Protein AF-A0A838QTG3-F1 (afdb_monomer_lite)

pLDDT: mean 77.09, std 13.92, range [35.75, 90.94]

Radius of gyration: 12.96 Å; chains: 1; bounding box: 32×35×28 Å

Secondary structure (DSSP, 8-state):
--GGGSS-TTEEEEE-TT--HHHHHHHHHHHT--GGGEE-SSS--EEEEEHHHHHHHHT-TTS-EESSHHHHHHHHHHHHHHTT-

Foldseek 3Di:
DDPQCPPQVFKKKWADPVLDVVVQVVLCVVLVHDPVQWDPDPDRIIGIDGDSSLVVQVVDPVIDIGSGPVVVVVVVVVSVVVVVD

Structure (mmCIF, N/CA/C/O backbone):
data_AF-A0A838QTG3-F1
#
_entry.id   AF-A0A838QTG3-F1
#
loop_
_atom_site.group_PDB
_atom_site.id
_atom_site.type_symbol
_atom_site.label_atom_id
_atom_site.label_alt_id
_atom_site.label_comp_id
_atom_site.label_asym_id
_atom_site.label_entity_id
_atom_site.label_seq_id
_atom_site.pdbx_PDB_ins_code
_atom_site.Cartn_x
_atom_site.Cartn_y
_atom_site.Cartn_z
_atom_site.occupancy
_atom_site.B_iso_or_equiv
_atom_site.auth_seq_id
_atom_site.auth_comp_id
_atom_site.auth_asym_id
_atom_site.auth_atom_id
_atom_site.pdbx_PDB_model_num
ATOM 1 N N . MET A 1 1 ? -4.602 25.423 -7.302 1.00 35.75 1 MET A N 1
ATOM 2 C CA . MET A 1 1 ? -3.737 24.288 -7.687 1.00 35.75 1 MET A CA 1
ATOM 3 C C . MET A 1 1 ? -3.129 23.749 -6.402 1.00 35.75 1 MET A C 1
ATOM 5 O O . MET A 1 1 ? -2.337 24.460 -5.793 1.00 35.75 1 MET A O 1
ATOM 9 N N . ASP A 1 2 ? -3.585 22.586 -5.933 1.00 43.22 2 ASP A N 1
ATOM 10 C CA . ASP A 1 2 ? -3.092 21.958 -4.700 1.00 43.22 2 ASP A CA 1
ATOM 11 C C . ASP A 1 2 ? -1.596 21.640 -4.815 1.00 43.22 2 ASP A C 1
ATOM 13 O O . ASP A 1 2 ? -1.167 20.894 -5.696 1.00 43.22 2 ASP A O 1
ATOM 17 N N . ARG A 1 3 ? -0.795 22.227 -3.919 1.00 41.78 3 ARG A N 1
ATOM 18 C CA . ARG A 1 3 ? 0.669 22.053 -3.845 1.00 41.78 3 ARG A CA 1
ATOM 19 C C . ARG A 1 3 ? 1.094 20.641 -3.422 1.00 41.78 3 ARG A C 1
ATOM 21 O O . ARG A 1 3 ? 2.274 20.324 -3.514 1.00 41.78 3 ARG A O 1
ATOM 28 N N . GLU A 1 4 ? 0.160 19.796 -2.997 1.00 47.53 4 GLU A N 1
ATOM 29 C CA . GLU A 1 4 ? 0.450 18.474 -2.429 1.00 47.53 4 GLU A CA 1
ATOM 30 C C . GLU A 1 4 ? 0.825 17.406 -3.467 1.00 47.53 4 GLU A C 1
ATOM 32 O O . GLU A 1 4 ? 1.351 16.364 -3.098 1.00 47.53 4 GLU A O 1
ATOM 37 N N . ASN A 1 5 ? 0.612 17.648 -4.767 1.00 45.72 5 ASN A N 1
ATOM 38 C CA . ASN A 1 5 ? 0.740 16.597 -5.789 1.00 45.72 5 ASN A CA 1
ATOM 39 C C . ASN A 1 5 ? 1.895 16.799 -6.791 1.00 45.72 5 ASN A C 1
ATOM 41 O O . ASN A 1 5 ? 1.991 16.088 -7.789 1.00 45.72 5 ASN A O 1
ATOM 45 N N . ILE A 1 6 ? 2.783 17.772 -6.555 1.00 45.47 6 ILE A N 1
ATOM 46 C CA . ILE A 1 6 ? 3.888 18.073 -7.486 1.00 45.47 6 ILE A CA 1
ATOM 47 C C . ILE A 1 6 ? 4.994 16.997 -7.412 1.00 45.47 6 ILE A C 1
ATOM 49 O O . ILE A 1 6 ? 5.674 16.754 -8.406 1.00 45.47 6 ILE A O 1
ATOM 53 N N . TYR A 1 7 ? 5.120 16.282 -6.286 1.00 45.19 7 TYR A N 1
ATOM 54 C CA . TYR A 1 7 ? 6.158 15.258 -6.071 1.00 45.19 7 TYR A CA 1
ATOM 55 C 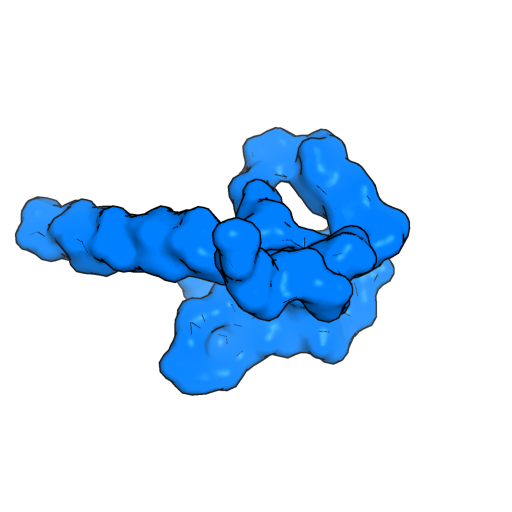C . TYR A 1 7 ? 5.657 13.799 -6.109 1.00 45.19 7 TYR A C 1
ATOM 57 O O . TYR A 1 7 ? 6.472 12.885 -6.033 1.00 45.19 7 TYR A O 1
ATOM 65 N N . ALA A 1 8 ? 4.349 13.556 -6.255 1.00 50.50 8 ALA A N 1
ATOM 66 C CA . ALA A 1 8 ? 3.734 12.233 -6.069 1.00 50.50 8 ALA A CA 1
ATOM 67 C C . ALA A 1 8 ? 3.258 11.551 -7.368 1.00 50.50 8 ALA A C 1
ATOM 69 O O . ALA A 1 8 ? 2.441 10.630 -7.335 1.00 50.50 8 ALA A O 1
ATOM 70 N N . ARG A 1 9 ? 3.758 11.956 -8.544 1.00 55.72 9 ARG A N 1
ATOM 71 C CA . ARG A 1 9 ? 3.434 11.240 -9.790 1.00 55.72 9 ARG A CA 1
ATOM 72 C C . ARG A 1 9 ? 4.000 9.815 -9.735 1.00 55.72 9 ARG A C 1
ATOM 74 O O . ARG A 1 9 ? 5.203 9.617 -9.872 1.00 55.72 9 ARG A O 1
ATOM 81 N N . GLY A 1 10 ? 3.117 8.833 -9.542 1.00 66.25 10 GLY A N 1
ATOM 82 C CA . GLY A 1 10 ? 3.435 7.402 -9.602 1.00 66.25 10 GLY A CA 1
ATOM 83 C C . GLY A 1 10 ? 3.535 6.677 -8.258 1.00 66.25 10 GLY A C 1
ATOM 84 O O . GLY A 1 10 ? 4.006 5.541 -8.248 1.00 66.25 10 GLY A O 1
ATOM 85 N N . TRP A 1 11 ? 3.106 7.302 -7.158 1.00 72.75 11 TRP A N 1
ATOM 86 C CA . TRP A 1 11 ? 3.023 6.664 -5.841 1.00 72.75 11 TRP A CA 1
ATOM 87 C C . TRP A 1 11 ? 1.565 6.401 -5.467 1.00 72.75 11 TRP A C 1
ATOM 89 O O . TRP A 1 11 ? 0.656 7.113 -5.896 1.00 72.75 11 TRP A O 1
ATOM 99 N N . SER A 1 12 ? 1.318 5.342 -4.708 1.00 81.00 12 SER A N 1
ATOM 100 C CA . SER A 1 12 ? -0.008 5.025 -4.192 1.00 81.00 12 SER A CA 1
ATOM 101 C C . SER A 1 12 ? 0.090 4.402 -2.813 1.00 81.00 12 SER A C 1
ATOM 103 O O . SER A 1 12 ? 0.955 3.563 -2.568 1.00 81.00 12 SER A O 1
ATOM 105 N N . HIS A 1 13 ? -0.825 4.807 -1.940 1.00 83.94 13 HIS A N 1
ATOM 106 C CA . HIS A 1 13 ? -0.918 4.305 -0.580 1.00 83.94 13 HIS A CA 1
ATOM 107 C C . HIS A 1 13 ? -1.907 3.140 -0.528 1.00 83.94 13 HIS A C 1
ATOM 109 O O . HIS A 1 13 ? -3.020 3.242 -1.053 1.00 83.94 13 HIS A O 1
ATOM 115 N N . VAL A 1 14 ? -1.527 2.044 0.124 1.00 81.94 14 VAL A N 1
ATOM 116 C CA . VAL A 1 14 ? -2.417 0.904 0.391 1.00 81.94 14 VAL A CA 1
ATOM 117 C C . VAL A 1 14 ? -2.533 0.700 1.893 1.00 81.94 14 VAL A C 1
ATOM 119 O O . VAL A 1 14 ? -1.530 0.613 2.595 1.00 81.94 14 VAL A O 1
ATOM 122 N N . LEU A 1 15 ? -3.767 0.618 2.379 1.00 81.19 15 LEU A N 1
ATOM 123 C CA . LEU A 1 15 ? -4.101 0.382 3.783 1.00 81.19 15 LEU A CA 1
ATOM 124 C C . LEU A 1 15 ? -4.690 -1.022 3.951 1.00 81.19 15 LEU A C 1
ATOM 126 O O . LEU A 1 15 ? -5.398 -1.493 3.060 1.00 81.19 15 LEU A O 1
ATOM 130 N N . SER A 1 16 ? -4.483 -1.648 5.114 1.00 75.75 16 SER A N 1
ATOM 131 C CA . SER A 1 16 ? -5.345 -2.757 5.544 1.00 75.75 16 SER A CA 1
ATOM 132 C C . SER A 1 16 ? -6.604 -2.167 6.170 1.00 75.75 16 SER A C 1
ATOM 134 O O . SER A 1 16 ? -6.540 -1.324 7.067 1.00 75.75 16 SER A O 1
ATOM 136 N N . THR A 1 17 ? -7.766 -2.617 5.706 1.00 69.44 17 THR A N 1
ATOM 137 C CA . THR A 1 17 ? -9.063 -2.203 6.255 1.00 69.44 17 THR A CA 1
ATOM 138 C C . THR A 1 17 ? -9.286 -2.717 7.676 1.00 69.44 17 THR A C 1
ATOM 140 O O . THR A 1 17 ? -10.041 -2.111 8.433 1.00 69.44 17 THR A O 1
ATOM 143 N N . THR A 1 18 ? -8.628 -3.814 8.057 1.00 72.06 18 THR A N 1
ATOM 144 C CA . THR A 1 18 ? -8.722 -4.422 9.393 1.00 72.06 18 THR A CA 1
ATOM 145 C C . THR A 1 18 ? -7.657 -3.888 10.351 1.00 72.06 18 THR A C 1
ATOM 147 O O . THR A 1 18 ? -7.726 -4.159 11.550 1.00 72.06 18 THR A O 1
ATOM 150 N N . ASN A 1 19 ? -6.731 -3.058 9.854 1.00 73.88 19 ASN A N 1
ATOM 151 C CA . ASN A 1 19 ? -5.518 -2.643 10.554 1.00 73.88 19 ASN A CA 1
ATOM 152 C C . ASN A 1 19 ? -4.570 -3.815 10.878 1.00 73.88 19 ASN A C 1
ATOM 154 O O . ASN A 1 19 ? -3.785 -3.725 11.823 1.00 73.88 19 ASN A O 1
ATOM 158 N N . ASP A 1 20 ? -4.654 -4.920 10.130 1.00 82.44 20 ASP A N 1
ATOM 159 C CA . ASP A 1 20 ? -3.773 -6.069 10.321 1.00 82.44 20 ASP A CA 1
ATOM 160 C C . ASP A 1 20 ? -2.469 -5.885 9.531 1.00 82.44 20 ASP A C 1
ATOM 162 O O . ASP A 1 20 ? -2.436 -5.770 8.301 1.00 82.44 20 ASP A O 1
ATOM 166 N N . ILE A 1 21 ? -1.359 -5.868 10.263 1.00 85.44 21 ILE A N 1
ATOM 167 C CA . ILE A 1 21 ? -0.016 -5.731 9.701 1.00 85.44 21 ILE A CA 1
ATOM 168 C C . ILE A 1 21 ? 0.363 -6.972 8.882 1.00 85.44 21 ILE A C 1
ATOM 170 O O . ILE A 1 21 ? 1.061 -6.844 7.875 1.00 85.44 21 ILE A O 1
ATOM 174 N N . ASN A 1 22 ? -0.108 -8.160 9.266 1.00 87.12 22 ASN A N 1
ATOM 175 C CA . ASN A 1 22 ? 0.197 -9.398 8.552 1.00 87.12 22 ASN A CA 1
ATOM 176 C C . ASN A 1 22 ? -0.443 -9.401 7.162 1.00 87.12 22 ASN A C 1
ATOM 178 O O . ASN A 1 22 ? 0.187 -9.831 6.195 1.00 87.12 22 ASN A O 1
ATOM 182 N N . GLU A 1 23 ? -1.660 -8.861 7.035 1.00 84.75 23 GLU A N 1
ATOM 183 C CA . GLU A 1 23 ? -2.316 -8.680 5.737 1.00 84.75 23 GLU A CA 1
ATOM 184 C C . GLU A 1 23 ? -1.496 -7.758 4.830 1.00 84.75 23 GLU A C 1
ATOM 186 O O . GLU A 1 23 ? -1.272 -8.078 3.660 1.00 84.75 23 GLU A O 1
ATOM 191 N N . LEU A 1 24 ? -0.990 -6.645 5.374 1.00 87.56 24 LEU A N 1
ATOM 192 C CA . LEU A 1 24 ? -0.131 -5.716 4.637 1.00 87.56 24 LEU A CA 1
ATOM 193 C C . LEU A 1 24 ? 1.194 -6.359 4.229 1.00 87.56 24 LEU A C 1
ATOM 195 O O . LEU A 1 24 ? 1.633 -6.186 3.094 1.00 87.56 24 LEU A O 1
ATOM 199 N N . GLN A 1 25 ? 1.829 -7.130 5.109 1.00 88.69 25 GLN A N 1
ATOM 200 C CA . GLN A 1 25 ? 3.069 -7.842 4.795 1.00 88.69 25 GLN A CA 1
ATOM 201 C C . GLN A 1 25 ? 2.860 -8.899 3.705 1.00 88.69 25 GLN A C 1
ATOM 203 O O . GLN A 1 25 ? 3.618 -8.946 2.733 1.00 88.69 25 GLN A O 1
ATOM 208 N N . ALA A 1 26 ? 1.802 -9.704 3.817 1.00 89.38 26 ALA A N 1
ATOM 209 C CA . ALA A 1 26 ? 1.447 -10.696 2.809 1.00 89.38 26 ALA A CA 1
ATOM 210 C C . ALA A 1 26 ? 1.102 -10.034 1.466 1.00 89.38 26 ALA A C 1
ATOM 212 O O . ALA A 1 26 ? 1.487 -10.523 0.400 1.00 89.38 26 ALA A O 1
ATOM 213 N N . PHE A 1 27 ? 0.402 -8.897 1.496 1.00 88.56 27 PHE A N 1
ATOM 214 C CA . PHE A 1 27 ? 0.106 -8.124 0.296 1.00 88.56 27 PHE A CA 1
ATOM 215 C C . PHE A 1 27 ? 1.369 -7.528 -0.337 1.00 88.56 27 PHE A C 1
ATOM 217 O O . PHE A 1 27 ? 1.553 -7.658 -1.545 1.00 88.56 27 PHE A O 1
ATOM 224 N N . CYS A 1 28 ? 2.273 -6.968 0.469 1.00 89.62 28 CYS A N 1
ATOM 225 C CA . CYS A 1 28 ? 3.573 -6.453 0.038 1.00 89.62 28 CYS A CA 1
ATOM 226 C C . CYS A 1 28 ? 4.375 -7.519 -0.729 1.00 89.62 28 CYS A C 1
ATOM 228 O O . CYS A 1 28 ? 4.806 -7.279 -1.860 1.00 89.62 28 CYS A O 1
ATOM 230 N N . ALA A 1 29 ? 4.474 -8.731 -0.170 1.00 90.94 29 ALA A N 1
ATOM 231 C CA . ALA A 1 29 ? 5.128 -9.863 -0.823 1.00 90.94 29 ALA A CA 1
ATOM 232 C C . ALA A 1 29 ? 4.436 -10.256 -2.141 1.00 90.94 29 ALA A C 1
ATOM 234 O O . ALA A 1 29 ? 5.099 -10.465 -3.156 1.00 90.94 29 ALA A O 1
ATOM 235 N N . ARG A 1 30 ? 3.099 -10.296 -2.153 1.00 90.25 30 ARG A N 1
ATOM 236 C CA . ARG A 1 30 ? 2.291 -10.666 -3.327 1.00 90.25 30 ARG A CA 1
ATOM 237 C C . ARG A 1 30 ? 2.467 -9.706 -4.503 1.00 90.25 30 ARG A C 1
ATOM 239 O O . ARG A 1 30 ? 2.583 -10.157 -5.639 1.00 90.25 30 ARG A O 1
ATOM 246 N N . VAL A 1 31 ? 2.512 -8.397 -4.255 1.00 89.06 31 VAL A N 1
ATOM 247 C CA . VAL A 1 31 ? 2.750 -7.408 -5.324 1.00 89.06 31 VAL A CA 1
ATOM 248 C C . VAL A 1 31 ? 4.232 -7.285 -5.692 1.00 89.06 31 VAL A C 1
ATOM 250 O O . VAL A 1 31 ? 4.570 -6.662 -6.702 1.00 89.06 31 VAL A O 1
ATOM 253 N N . GLY A 1 32 ? 5.123 -7.929 -4.932 1.00 89.38 32 GLY A N 1
ATOM 254 C CA . GLY A 1 32 ? 6.571 -7.877 -5.126 1.00 89.38 32 GLY A CA 1
ATOM 255 C C . GLY A 1 32 ? 7.173 -6.529 -4.731 1.00 89.38 32 GLY A C 1
ATOM 256 O O . GLY A 1 32 ? 8.136 -6.084 -5.354 1.00 89.38 32 GLY A O 1
ATOM 257 N N . ALA A 1 33 ? 6.576 -5.850 -3.750 1.00 88.94 33 ALA A N 1
ATOM 258 C CA . ALA A 1 33 ? 7.135 -4.635 -3.179 1.00 88.94 33 ALA A CA 1
ATOM 259 C C . ALA A 1 33 ? 8.248 -4.977 -2.169 1.00 88.94 33 ALA A C 1
ATOM 261 O O . ALA A 1 33 ? 8.210 -6.032 -1.532 1.00 88.94 33 ALA A O 1
ATOM 262 N N . PRO A 1 34 ? 9.259 -4.107 -2.006 1.00 87.00 34 PRO A N 1
ATOM 263 C CA . PRO A 1 34 ? 10.260 -4.287 -0.962 1.00 87.00 34 PRO A CA 1
ATOM 264 C C . PRO A 1 34 ? 9.637 -4.090 0.426 1.00 87.00 34 PRO A C 1
ATOM 266 O O . PRO A 1 34 ? 8.730 -3.280 0.589 1.00 87.00 34 PRO A O 1
ATOM 269 N N . ILE A 1 35 ? 10.193 -4.743 1.453 1.00 84.88 35 ILE A N 1
ATOM 270 C CA . ILE A 1 35 ? 9.739 -4.582 2.851 1.00 84.88 35 ILE A CA 1
ATOM 271 C C . ILE A 1 35 ? 9.790 -3.112 3.293 1.00 84.88 35 ILE A C 1
ATOM 273 O O . ILE A 1 35 ? 8.936 -2.672 4.053 1.00 84.88 35 ILE A O 1
ATOM 277 N N . SER A 1 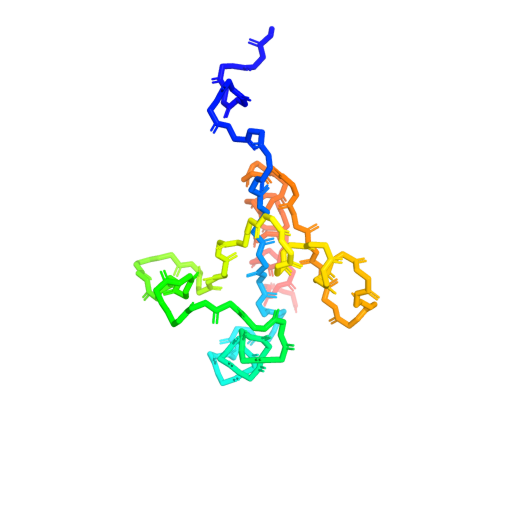36 ? 10.733 -2.325 2.767 1.00 85.19 36 SER A N 1
ATOM 278 C CA . SER A 1 36 ? 10.839 -0.889 3.052 1.00 85.19 36 SER A CA 1
ATOM 279 C C . SER A 1 36 ? 9.656 -0.055 2.548 1.00 85.19 36 SER A C 1
ATOM 281 O O . SER A 1 36 ? 9.576 1.116 2.893 1.00 85.19 36 SER A O 1
ATOM 283 N N . ALA A 1 37 ? 8.774 -0.618 1.715 1.00 87.00 37 ALA A N 1
ATOM 284 C CA . ALA A 1 37 ? 7.516 0.017 1.334 1.00 87.00 37 ALA A CA 1
ATOM 285 C C . ALA A 1 37 ? 6.479 -0.023 2.465 1.00 87.00 37 ALA A C 1
ATOM 287 O O . ALA A 1 37 ? 5.484 0.686 2.382 1.00 87.00 37 ALA A O 1
ATOM 288 N N . LEU A 1 38 ? 6.672 -0.860 3.493 1.00 89.31 38 LEU A N 1
ATOM 289 C CA . LEU A 1 38 ? 5.781 -0.964 4.643 1.00 89.31 38 LEU A CA 1
ATOM 290 C C . LEU A 1 38 ? 6.147 0.067 5.708 1.00 89.31 38 LEU A C 1
ATOM 292 O O . LEU A 1 38 ? 7.205 -0.001 6.334 1.00 89.31 38 LEU A O 1
ATOM 296 N N . HIS A 1 39 ? 5.220 0.981 5.958 1.00 86.38 39 HIS A N 1
ATOM 297 C CA . HIS A 1 39 ? 5.336 2.012 6.973 1.00 86.38 39 HIS A CA 1
ATOM 298 C C . HIS A 1 39 ? 4.514 1.622 8.202 1.00 86.38 39 HIS A C 1
ATOM 300 O O . HIS A 1 39 ? 3.289 1.553 8.146 1.00 86.38 39 HIS A O 1
ATOM 306 N N . LEU A 1 40 ? 5.205 1.387 9.323 1.00 82.75 40 LEU A N 1
ATOM 307 C CA . LEU A 1 40 ? 4.625 1.007 10.624 1.00 82.75 40 LEU A CA 1
ATOM 308 C C . LEU A 1 40 ? 4.710 2.133 11.676 1.00 82.75 40 LEU A C 1
ATOM 310 O O . LEU A 1 40 ? 4.644 1.862 12.870 1.00 82.75 40 LEU A O 1
ATOM 314 N N . GLY A 1 41 ? 4.961 3.376 11.249 1.00 71.25 41 GLY A N 1
ATOM 315 C CA . GLY A 1 41 ? 5.209 4.512 12.149 1.00 71.25 41 GLY A CA 1
ATOM 316 C C . GLY A 1 41 ? 3.989 4.942 12.975 1.00 71.25 41 GLY A C 1
ATOM 317 O O . GLY A 1 41 ? 2.975 4.263 13.014 1.00 71.25 41 GLY A O 1
ATOM 318 N N . SER A 1 42 ? 4.056 6.125 13.595 1.00 64.94 42 SER A N 1
ATOM 319 C CA . SER A 1 42 ? 3.042 6.679 14.520 1.00 64.94 42 SER A CA 1
ATOM 320 C C . SER A 1 42 ? 1.633 6.905 13.936 1.00 64.94 42 SER A C 1
ATOM 322 O O . SER A 1 42 ? 0.753 7.403 14.634 1.00 64.94 42 SER A O 1
ATOM 324 N N . HIS A 1 43 ? 1.429 6.590 12.658 1.00 69.12 43 HIS A N 1
ATOM 325 C CA . HIS A 1 43 ? 0.163 6.693 11.935 1.00 69.12 43 HIS A CA 1
ATOM 326 C C . HIS A 1 43 ? -0.387 5.290 11.625 1.00 69.12 43 HIS A C 1
ATOM 328 O O . HIS A 1 43 ? 0.183 4.280 12.024 1.00 69.12 43 HIS A O 1
ATOM 334 N N . TRP A 1 44 ? -1.507 5.212 10.901 1.00 76.38 44 TRP A N 1
ATOM 335 C CA . TRP A 1 44 ? -2.029 3.937 10.407 1.00 76.38 44 TRP A CA 1
ATOM 336 C C . TRP A 1 44 ? -0.987 3.201 9.539 1.00 76.38 44 TRP A C 1
ATOM 338 O O . TRP A 1 44 ? -0.440 3.822 8.618 1.00 76.38 44 TRP A O 1
ATOM 348 N N . PRO A 1 45 ? -0.724 1.905 9.797 1.00 85.12 45 PRO A N 1
ATOM 349 C CA . PRO A 1 45 ? 0.105 1.061 8.950 1.00 85.12 45 PRO A CA 1
ATOM 350 C C . PRO A 1 45 ? -0.343 1.097 7.487 1.00 85.12 45 PRO A C 1
ATOM 352 O O . PRO A 1 45 ? -1.517 0.874 7.186 1.00 85.12 45 PRO A O 1
ATOM 355 N N . HIS A 1 46 ? 0.587 1.374 6.576 1.00 87.69 46 HIS A N 1
ATOM 356 C CA . HIS A 1 46 ? 0.305 1.449 5.142 1.00 87.69 46 HIS A CA 1
ATOM 357 C C . HIS A 1 46 ? 1.509 1.046 4.292 1.00 87.69 46 HIS A C 1
ATOM 359 O O . HIS A 1 46 ? 2.640 0.980 4.774 1.00 87.69 46 HIS A O 1
ATOM 365 N N . LEU A 1 47 ? 1.247 0.775 3.015 1.00 88.31 47 LEU A N 1
ATOM 366 C CA . LEU A 1 47 ? 2.259 0.543 1.994 1.00 88.31 47 LEU A CA 1
ATOM 367 C C . LEU A 1 47 ? 2.349 1.727 1.041 1.00 88.31 47 LEU A C 1
ATOM 369 O O . LEU A 1 47 ? 1.329 2.147 0.497 1.00 88.31 47 LEU A O 1
ATOM 373 N N . ASP A 1 48 ? 3.573 2.157 0.761 1.00 88.19 48 ASP A N 1
ATOM 374 C CA . ASP A 1 48 ? 3.884 3.119 -0.291 1.00 88.19 48 ASP A CA 1
ATOM 375 C C . ASP A 1 48 ? 4.372 2.378 -1.536 1.00 88.19 48 ASP A C 1
ATOM 377 O O . ASP A 1 48 ? 5.512 1.915 -1.630 1.00 88.19 48 ASP A O 1
ATOM 381 N N . LEU A 1 49 ? 3.477 2.233 -2.511 1.00 86.38 49 LEU A N 1
ATOM 382 C CA . LEU A 1 49 ? 3.736 1.497 -3.742 1.00 86.38 49 LEU A CA 1
ATOM 383 C C . LEU A 1 49 ? 4.027 2.443 -4.901 1.00 86.38 49 LEU A C 1
ATOM 385 O O . LEU A 1 49 ? 3.394 3.483 -5.059 1.00 86.38 49 LEU A O 1
ATOM 389 N N . LYS A 1 50 ? 4.950 2.033 -5.769 1.00 86.19 50 LYS A N 1
ATOM 390 C CA . LYS A 1 50 ? 5.290 2.730 -7.014 1.00 86.19 50 LYS A CA 1
ATOM 391 C C . LYS A 1 50 ? 5.562 1.731 -8.129 1.00 86.19 50 LYS A C 1
ATOM 393 O O . LYS A 1 50 ? 5.869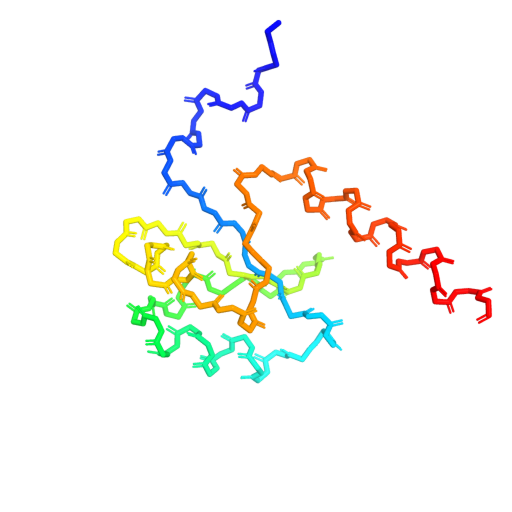 0.577 -7.839 1.00 86.19 50 LYS A O 1
ATOM 398 N N . LEU A 1 51 ? 5.524 2.190 -9.381 1.00 86.62 51 LEU A N 1
ATOM 399 C CA . LEU A 1 51 ? 5.870 1.388 -10.565 1.00 86.62 51 LEU A CA 1
ATOM 400 C C . LEU A 1 51 ? 5.078 0.060 -10.615 1.00 86.62 51 LEU A C 1
ATOM 402 O O . LEU A 1 51 ? 3.883 0.034 -10.340 1.00 86.62 51 LEU A O 1
ATOM 406 N N . LEU A 1 52 ? 5.748 -1.055 -10.916 1.00 85.69 52 LEU A N 1
ATOM 407 C CA . LEU A 1 52 ? 5.124 -2.362 -11.113 1.00 85.69 52 LEU A CA 1
ATOM 408 C C . LEU A 1 52 ? 4.333 -2.882 -9.887 1.00 85.69 52 LEU A C 1
ATOM 410 O O . LEU A 1 52 ? 3.223 -3.376 -10.084 1.00 85.69 52 LEU A O 1
ATOM 414 N N . PRO A 1 53 ? 4.814 -2.764 -8.631 1.00 87.81 53 PRO A N 1
ATOM 415 C CA . PRO A 1 53 ? 3.992 -3.070 -7.458 1.00 87.81 53 PRO A CA 1
ATOM 416 C C . PRO A 1 53 ? 2.701 -2.253 -7.352 1.00 87.81 53 PRO A C 1
ATOM 418 O O . PRO A 1 53 ? 1.674 -2.798 -6.953 1.00 87.81 53 PRO A O 1
ATOM 421 N N . ARG A 1 54 ? 2.729 -0.968 -7.736 1.00 87.44 54 ARG A N 1
ATOM 422 C CA . ARG A 1 54 ? 1.521 -0.128 -7.789 1.00 87.44 54 ARG A CA 1
ATOM 423 C C . ARG A 1 54 ? 0.545 -0.664 -8.831 1.00 87.44 54 ARG A C 1
ATOM 425 O O . ARG A 1 54 ? -0.629 -0.823 -8.519 1.00 87.44 54 ARG A O 1
ATOM 432 N N . ASP A 1 55 ? 1.020 -0.978 -10.031 1.00 86.06 55 ASP A N 1
ATOM 433 C CA . ASP A 1 55 ? 0.151 -1.467 -11.108 1.00 86.06 55 ASP A CA 1
ATOM 434 C C . ASP A 1 55 ? -0.485 -2.819 -10.748 1.00 86.06 55 ASP A C 1
ATOM 436 O O . ASP A 1 55 ? -1.672 -3.042 -10.982 1.00 86.06 55 ASP A O 1
ATOM 440 N N . ARG A 1 56 ? 0.271 -3.698 -10.079 1.00 88.38 56 ARG A N 1
ATOM 441 C CA . ARG A 1 56 ? -0.248 -4.958 -9.524 1.00 88.38 56 ARG A CA 1
ATOM 442 C C . ARG A 1 56 ? -1.285 -4.735 -8.428 1.00 88.38 56 ARG A C 1
ATOM 444 O O . ARG A 1 56 ? -2.264 -5.471 -8.374 1.00 88.38 56 ARG A O 1
ATOM 451 N N . ALA A 1 57 ? -1.084 -3.738 -7.569 1.00 87.81 57 ALA A N 1
ATOM 452 C CA . ALA A 1 57 ? -2.052 -3.404 -6.532 1.00 87.81 57 ALA A CA 1
ATOM 453 C C . ALA A 1 57 ? -3.345 -2.824 -7.114 1.00 87.81 57 ALA A C 1
ATOM 455 O O . ALA A 1 57 ? -4.423 -3.207 -6.679 1.00 87.81 57 ALA A O 1
ATOM 456 N N . LEU A 1 58 ? -3.251 -1.970 -8.137 1.00 84.69 58 LEU A N 1
ATOM 457 C CA . LEU A 1 58 ? -4.414 -1.430 -8.851 1.00 84.69 58 LEU A CA 1
ATOM 458 C C . LEU A 1 58 ? -5.222 -2.516 -9.576 1.00 84.69 58 LEU A C 1
ATOM 460 O O . LEU A 1 58 ? -6.429 -2.370 -9.740 1.00 84.69 58 LEU A O 1
ATOM 464 N N . ALA A 1 59 ? -4.573 -3.605 -9.989 1.00 86.69 59 ALA A N 1
ATOM 465 C CA . ALA A 1 59 ? -5.236 -4.764 -10.581 1.00 86.69 59 ALA A CA 1
ATOM 466 C C . ALA A 1 59 ? -5.887 -5.704 -9.545 1.00 86.69 59 ALA A C 1
ATOM 468 O O . ALA A 1 59 ? -6.578 -6.646 -9.933 1.00 86.69 59 ALA A O 1
ATOM 469 N N . SER A 1 60 ? -5.665 -5.489 -8.243 1.00 82.94 60 SER A N 1
ATOM 470 C CA . SER A 1 60 ? -6.192 -6.348 -7.183 1.00 82.94 60 SER A CA 1
ATOM 471 C C . SER A 1 60 ? -7.500 -5.770 -6.626 1.00 82.94 60 SER A C 1
ATOM 473 O O . SER A 1 60 ? -7.483 -4.692 -6.035 1.00 82.94 60 SER A O 1
ATOM 475 N N . PRO A 1 61 ? -8.641 -6.472 -6.773 1.00 78.44 61 PRO A N 1
ATOM 476 C CA . PRO A 1 61 ? -9.934 -5.985 -6.283 1.00 78.44 61 PRO A CA 1
ATOM 477 C C . PRO A 1 61 ? -10.048 -6.032 -4.752 1.00 78.44 61 PRO A C 1
ATOM 479 O O . PRO A 1 61 ? -10.902 -5.362 -4.177 1.00 78.44 61 PRO A O 1
ATOM 482 N N . ASP A 1 62 ? -9.185 -6.814 -4.101 1.00 73.88 62 ASP A N 1
ATOM 483 C CA . ASP A 1 62 ? -9.217 -7.067 -2.658 1.00 73.88 62 ASP A CA 1
ATOM 484 C C . ASP A 1 62 ? -8.640 -5.910 -1.836 1.00 73.88 62 ASP A C 1
ATOM 486 O O . ASP A 1 62 ? -8.746 -5.904 -0.610 1.00 73.88 62 ASP A O 1
ATOM 490 N N . VAL A 1 63 ? -8.007 -4.931 -2.491 1.00 75.94 63 VAL A N 1
ATOM 491 C CA . VAL A 1 63 ? -7.401 -3.783 -1.820 1.00 75.94 63 VAL A CA 1
ATOM 492 C C . VAL A 1 63 ? -7.938 -2.474 -2.359 1.00 75.94 63 VAL A C 1
ATOM 494 O O . VAL A 1 63 ? -8.209 -2.299 -3.545 1.00 75.94 63 VAL A O 1
ATOM 497 N N . ARG A 1 64 ? -8.039 -1.500 -1.460 1.00 81.50 64 ARG A N 1
ATOM 498 C CA . ARG A 1 64 ? -8.281 -0.118 -1.846 1.00 81.50 64 ARG A CA 1
ATOM 499 C C . ARG A 1 64 ? -6.944 0.598 -1.978 1.00 81.50 64 ARG A C 1
ATOM 501 O O . ARG A 1 64 ? -6.201 0.723 -1.006 1.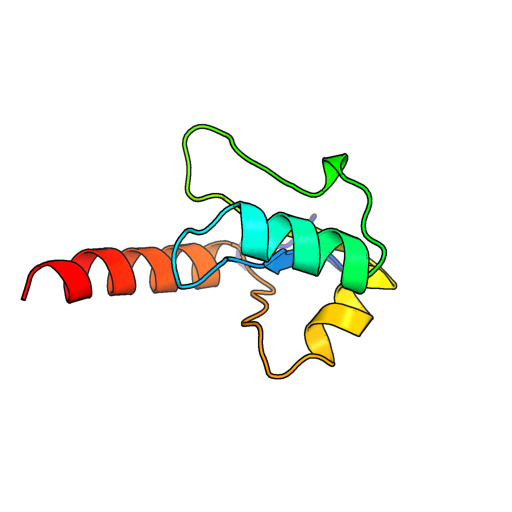00 81.50 64 ARG A O 1
ATOM 508 N N . VAL A 1 65 ? -6.665 1.076 -3.184 1.00 82.94 65 VAL A N 1
ATOM 509 C CA . VAL A 1 65 ? -5.479 1.872 -3.501 1.00 82.94 65 VAL A CA 1
ATOM 510 C C . VAL A 1 65 ? -5.863 3.348 -3.495 1.00 82.94 65 VAL A C 1
ATOM 512 O O . VAL A 1 65 ? -6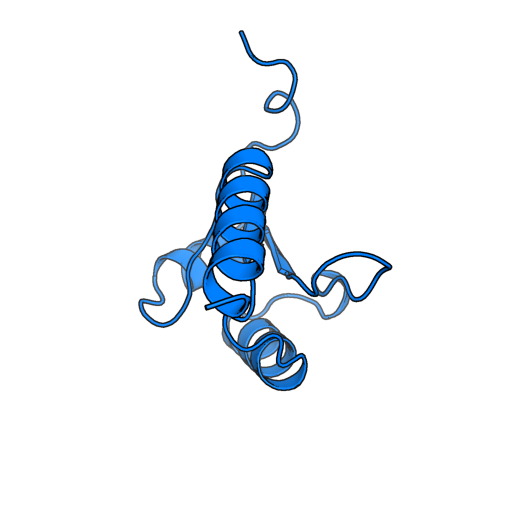.832 3.739 -4.142 1.00 82.94 65 VAL A O 1
ATOM 515 N N . PHE A 1 66 ? -5.109 4.167 -2.768 1.00 84.50 66 PHE A N 1
ATOM 516 C CA . PHE A 1 66 ? -5.295 5.613 -2.723 1.00 84.50 66 PHE A CA 1
ATOM 517 C C . PHE A 1 66 ? -4.179 6.289 -3.504 1.00 84.50 66 PHE A C 1
ATOM 519 O O . PHE A 1 66 ? -3.003 6.172 -3.161 1.00 84.50 66 PHE A O 1
ATOM 526 N N . GLU A 1 67 ? -4.542 7.034 -4.541 1.00 78.69 67 GLU A N 1
ATOM 527 C CA . GLU A 1 67 ? -3.562 7.786 -5.328 1.00 78.69 67 GLU A CA 1
ATOM 528 C C . GL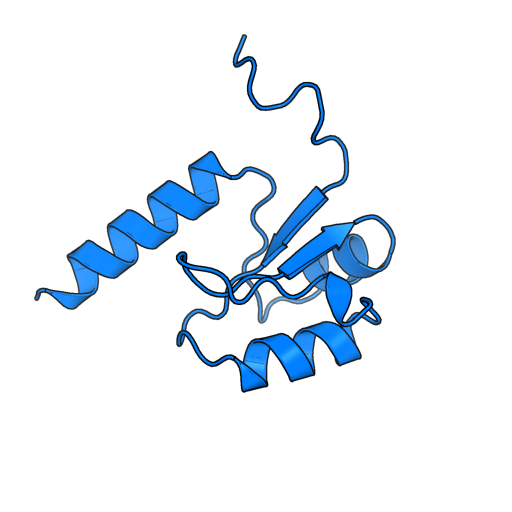U A 1 67 ? -3.141 9.088 -4.634 1.00 78.69 67 GLU A C 1
ATOM 530 O O . GLU A 1 67 ? -2.105 9.659 -4.966 1.00 78.69 67 GLU A O 1
ATOM 535 N N . ARG A 1 68 ? -3.931 9.570 -3.661 1.00 79.50 68 ARG A N 1
ATOM 536 C CA . ARG A 1 68 ? -3.660 10.805 -2.912 1.00 79.50 68 ARG A CA 1
ATOM 537 C C . ARG A 1 68 ? -3.764 10.592 -1.407 1.00 79.50 68 ARG A C 1
ATOM 539 O O . ARG A 1 68 ? -4.760 10.060 -0.916 1.00 79.50 68 ARG A O 1
ATOM 546 N N . THR A 1 69 ? -2.805 11.131 -0.655 1.00 77.88 69 THR A N 1
ATOM 547 C CA . THR A 1 69 ? -2.809 11.111 0.818 1.00 77.88 69 THR A CA 1
ATOM 548 C C . THR A 1 69 ? -4.082 11.734 1.402 1.00 77.88 69 THR A C 1
ATOM 550 O O . THR A 1 69 ? -4.641 11.207 2.357 1.00 77.88 69 THR A O 1
ATOM 553 N N . ALA A 1 70 ? -4.616 12.803 0.802 1.00 79.25 70 ALA A N 1
ATOM 554 C CA . ALA A 1 70 ? -5.860 13.427 1.261 1.00 79.25 70 ALA A CA 1
ATOM 555 C C . ALA A 1 70 ? -7.080 12.484 1.192 1.00 79.25 70 ALA A C 1
ATOM 557 O O . ALA A 1 70 ? -7.951 12.539 2.060 1.00 79.25 70 ALA A O 1
ATOM 558 N N . GLU A 1 71 ? -7.155 11.605 0.188 1.00 81.06 71 GLU A N 1
ATOM 559 C CA . GLU A 1 71 ? -8.231 10.607 0.077 1.00 81.06 71 GLU A CA 1
ATOM 560 C C . GLU A 1 71 ? -8.087 9.526 1.144 1.00 81.06 71 GLU A C 1
ATOM 562 O O . GLU A 1 71 ? -9.069 9.167 1.794 1.00 81.06 71 GLU A O 1
ATOM 567 N N . MET A 1 72 ? -6.851 9.077 1.374 1.00 82.62 72 MET A N 1
ATOM 568 C CA . MET A 1 72 ? -6.509 8.156 2.453 1.00 82.62 72 MET A CA 1
ATOM 569 C C . MET A 1 72 ? -6.910 8.734 3.820 1.00 82.62 72 MET A C 1
ATOM 571 O O . MET A 1 72 ? -7.594 8.070 4.594 1.00 82.62 72 MET A O 1
ATOM 575 N N . LEU A 1 73 ? -6.550 9.989 4.109 1.00 81.94 73 LEU A N 1
ATOM 576 C CA . LEU A 1 73 ? -6.874 10.651 5.377 1.00 81.94 73 LEU A CA 1
ATOM 577 C C . LEU A 1 73 ? -8.383 10.815 5.586 1.00 81.94 73 LEU A C 1
ATOM 579 O O . LEU A 1 73 ? -8.867 10.606 6.697 1.00 81.94 73 LEU A O 1
ATOM 583 N N . ARG A 1 74 ? -9.138 11.148 4.531 1.00 83.62 74 ARG A N 1
ATOM 584 C CA . ARG A 1 74 ? -10.609 11.201 4.597 1.00 83.62 74 ARG A CA 1
ATOM 585 C C . ARG A 1 74 ? -11.195 9.832 4.920 1.00 83.62 74 ARG A C 1
ATOM 587 O O . ARG A 1 74 ? -11.988 9.728 5.848 1.00 83.62 74 ARG A O 1
ATOM 594 N N . PHE A 1 75 ? -10.747 8.790 4.218 1.00 83.56 75 PHE A N 1
ATOM 595 C CA . PHE A 1 75 ? -11.188 7.421 4.471 1.00 83.56 75 PHE A CA 1
ATOM 596 C C . PHE A 1 75 ? -10.895 6.985 5.912 1.00 83.56 75 PHE A C 1
ATOM 598 O O . PHE A 1 75 ? -11.783 6.473 6.586 1.00 83.56 75 PHE A O 1
ATOM 605 N N . LEU A 1 76 ? -9.686 7.242 6.415 1.00 79.75 76 LEU A N 1
ATOM 606 C CA . LEU A 1 76 ? -9.318 6.943 7.800 1.00 79.75 76 LEU A CA 1
ATOM 607 C C . LEU A 1 76 ? -10.161 7.731 8.811 1.00 79.75 76 LEU A C 1
ATOM 609 O O . LEU A 1 76 ? -10.587 7.171 9.820 1.00 79.75 76 LEU A O 1
ATOM 613 N N . GLY A 1 77 ? -10.438 9.009 8.537 1.00 81.88 77 GLY A N 1
ATOM 614 C CA . GLY A 1 77 ? -11.328 9.831 9.357 1.00 81.88 77 GLY A CA 1
ATOM 615 C C . GLY A 1 77 ? -12.752 9.276 9.418 1.00 81.88 77 GLY A C 1
ATOM 616 O O . GLY A 1 77 ? -13.347 9.229 10.495 1.00 81.88 77 GLY A O 1
ATOM 617 N N . ASP A 1 78 ? -13.280 8.799 8.292 1.00 82.31 78 ASP A N 1
ATOM 618 C CA . ASP A 1 78 ? -14.603 8.177 8.225 1.00 82.31 78 ASP A CA 1
ATOM 619 C C . ASP A 1 78 ? -14.632 6.817 8.936 1.00 82.31 78 ASP A C 1
ATOM 621 O O . ASP A 1 78 ? -15.573 6.541 9.678 1.00 82.31 78 ASP A O 1
ATOM 625 N N . GLN A 1 79 ? -13.583 5.996 8.802 1.00 76.62 79 GLN A N 1
ATOM 626 C CA . GLN A 1 79 ? -13.448 4.737 9.549 1.00 76.62 79 GLN A CA 1
ATOM 627 C C . GLN A 1 79 ? -13.373 4.972 11.063 1.00 76.62 79 GLN A C 1
ATOM 629 O O . GLN A 1 79 ? -14.037 4.279 11.833 1.00 76.62 79 GLN A O 1
ATOM 634 N N . ALA A 1 80 ? -12.605 5.974 11.500 1.00 71.81 80 ALA A N 1
ATOM 635 C CA . ALA A 1 80 ? -12.502 6.338 12.910 1.00 71.81 80 ALA A CA 1
ATOM 636 C C . ALA A 1 80 ? -13.844 6.819 13.482 1.00 71.81 80 ALA A C 1
ATOM 638 O O . ALA A 1 80 ? -14.164 6.508 14.624 1.00 71.81 80 ALA A O 1
ATOM 639 N N . ARG A 1 81 ? -14.651 7.539 12.691 1.00 70.88 81 ARG A N 1
ATOM 640 C CA . ARG A 1 81 ? -15.990 8.007 13.092 1.00 70.88 81 ARG A CA 1
ATOM 641 C C . ARG A 1 81 ? -17.053 6.909 13.037 1.00 70.88 81 ARG A C 1
ATOM 643 O O . ARG A 1 81 ? -17.965 6.915 13.857 1.00 70.88 81 ARG A O 1
ATOM 650 N N . GLY A 1 82 ? -16.949 5.981 12.085 1.00 63.38 82 GLY A N 1
ATOM 651 C CA . GLY A 1 82 ? -17.859 4.841 11.938 1.00 63.38 82 GLY A CA 1
ATOM 652 C C . GLY A 1 82 ? -17.684 3.774 13.021 1.00 63.38 82 GLY A C 1
ATOM 653 O O . GLY A 1 82 ? -18.647 3.099 13.360 1.00 63.38 82 GLY A O 1
ATOM 654 N N . ARG A 1 83 ? -16.488 3.666 13.614 1.00 55.62 83 ARG A N 1
ATOM 655 C CA . ARG A 1 83 ? -16.191 2.782 14.757 1.00 55.62 83 ARG A CA 1
ATOM 656 C C . ARG A 1 83 ? -16.816 3.228 16.088 1.00 55.62 83 ARG A C 1
ATOM 658 O O . ARG A 1 83 ? -16.767 2.467 17.047 1.00 55.62 83 ARG A O 1
ATOM 665 N N . THR A 1 84 ? -17.375 4.437 16.157 1.00 52.03 84 THR A N 1
ATOM 666 C CA . THR A 1 84 ? -17.946 5.036 17.381 1.00 52.03 84 THR A CA 1
ATOM 667 C C . THR A 1 84 ? -19.477 4.928 17.445 1.00 52.03 84 THR A C 1
ATOM 669 O O . THR A 1 84 ? -20.111 5.676 18.188 1.00 52.03 84 THR A O 1
ATOM 672 N N . ARG A 1 85 ? -20.096 4.047 16.651 1.00 41.97 85 ARG A N 1
ATOM 673 C CA . ARG A 1 85 ? -21.540 3.777 16.683 1.00 41.97 85 ARG A CA 1
ATOM 674 C C . ARG A 1 85 ? -21.833 2.323 16.998 1.00 41.97 85 ARG A C 1
ATOM 676 O O . ARG A 1 85 ? -21.107 1.460 16.464 1.00 41.97 85 ARG A O 1
#

Sequence (85 aa):
MDRENIYARGWSHVLSTTNDINELQAFCARVGAPISALHLGSHWPHLDLKLLPRDRALASPDVRVFERTAEMLRFLGDQARGRTR